Protein AF-A0A7I7QYQ7-F1 (afdb_monomer_lite)

Sequence (93 aa):
MSAVAQRLGILGAAALVPLAFTVLVSPATGHAAECGAGTVFDAPSNSCVAAALPPPPPPPPPPPPPPWNGDPTPYFSIGVCAPIPFVALCTGI

Radius of gyration: 41.72 Å; chains: 1; bounding box: 74×40×114 Å

Structure (mmCIF, N/CA/C/O backbone):
data_AF-A0A7I7QYQ7-F1
#
_entry.id   AF-A0A7I7QYQ7-F1
#
loop_
_atom_site.group_PDB
_atom_site.id
_atom_site.type_symbol
_atom_site.label_atom_id
_atom_site.label_alt_id
_atom_site.label_comp_id
_atom_site.label_asym_id
_atom_site.label_entity_id
_atom_site.label_seq_id
_atom_site.pdbx_PDB_ins_code
_atom_site.Cartn_x
_atom_site.Cartn_y
_atom_site.Cartn_z
_atom_site.occupancy
_atom_site.B_iso_or_equiv
_atom_site.auth_seq_id
_atom_site.auth_comp_id
_atom_site.auth_asym_id
_atom_site.auth_atom_id
_atom_site.pdbx_PDB_model_num
ATOM 1 N N . MET A 1 1 ? 39.570 7.180 -44.932 1.00 61.22 1 MET A N 1
ATOM 2 C CA . MET A 1 1 ? 38.916 6.311 -43.923 1.00 61.22 1 MET A CA 1
ATOM 3 C C . MET A 1 1 ? 38.622 7.046 -42.608 1.00 61.22 1 MET A C 1
ATOM 5 O O . MET A 1 1 ? 37.567 6.815 -42.038 1.00 61.22 1 MET A O 1
ATOM 9 N N . SER A 1 2 ? 39.458 7.997 -42.167 1.00 74.81 2 SER A N 1
ATOM 10 C CA . SER A 1 2 ? 39.266 8.723 -40.893 1.00 74.81 2 SER A CA 1
ATOM 11 C C . SER A 1 2 ? 38.022 9.624 -40.817 1.00 74.81 2 SER A C 1
ATOM 13 O O . SER A 1 2 ? 37.371 9.675 -39.781 1.00 74.81 2 SER A O 1
ATOM 15 N N . ALA A 1 3 ? 37.625 10.287 -41.911 1.00 77.31 3 ALA A N 1
ATOM 16 C CA . ALA A 1 3 ? 36.457 11.179 -41.902 1.00 77.31 3 ALA A CA 1
ATOM 17 C C . ALA A 1 3 ? 35.119 10.438 -41.706 1.00 77.31 3 ALA A C 1
ATOM 19 O O . ALA A 1 3 ? 34.193 10.976 -41.106 1.00 77.31 3 ALA A O 1
ATOM 20 N N . VAL A 1 4 ? 35.019 9.196 -42.192 1.00 82.62 4 VAL A N 1
ATOM 21 C CA . VAL A 1 4 ? 33.821 8.360 -42.025 1.00 82.62 4 VAL A CA 1
ATOM 22 C C . VAL A 1 4 ? 33.723 7.860 -40.583 1.00 82.62 4 VAL A C 1
ATOM 24 O O . VAL A 1 4 ? 32.661 7.972 -39.980 1.00 82.62 4 VAL A O 1
ATOM 27 N N . ALA A 1 5 ? 34.839 7.415 -39.995 1.00 82.69 5 ALA A N 1
ATOM 28 C CA . ALA A 1 5 ? 34.899 7.016 -38.588 1.00 82.69 5 ALA A CA 1
ATOM 29 C C . ALA A 1 5 ? 34.547 8.177 -37.639 1.00 82.69 5 ALA A C 1
ATOM 31 O O . ALA A 1 5 ? 33.788 7.997 -36.691 1.00 82.69 5 ALA A O 1
ATOM 32 N N . GLN A 1 6 ? 35.025 9.389 -37.937 1.00 84.62 6 GLN A N 1
ATOM 33 C CA . GLN A 1 6 ? 34.740 10.576 -37.130 1.00 84.62 6 GLN A CA 1
ATOM 34 C C . GLN A 1 6 ? 33.263 10.990 -37.200 1.00 84.62 6 GLN A C 1
ATOM 36 O O . GLN A 1 6 ? 32.662 11.319 -36.181 1.00 84.62 6 GLN A O 1
ATOM 41 N N . ARG A 1 7 ? 32.646 10.916 -38.386 1.00 84.25 7 ARG A N 1
ATOM 42 C CA . ARG A 1 7 ? 31.207 11.181 -38.551 1.00 84.25 7 ARG A CA 1
ATOM 43 C C . ARG A 1 7 ? 30.348 10.138 -37.839 1.00 84.25 7 ARG A C 1
ATOM 45 O O . ARG A 1 7 ? 29.377 10.509 -37.189 1.00 84.25 7 ARG A O 1
ATOM 52 N N . LEU A 1 8 ? 30.727 8.862 -37.912 1.00 89.25 8 LEU A N 1
ATOM 53 C CA . LEU A 1 8 ? 30.043 7.786 -37.188 1.00 89.25 8 LEU A CA 1
ATOM 54 C C . LEU A 1 8 ? 30.143 7.966 -35.668 1.00 89.25 8 LEU A C 1
ATOM 56 O O . LEU A 1 8 ? 29.141 7.805 -34.978 1.00 89.25 8 LEU A O 1
ATOM 60 N N . GLY A 1 9 ? 31.309 8.367 -35.154 1.00 85.88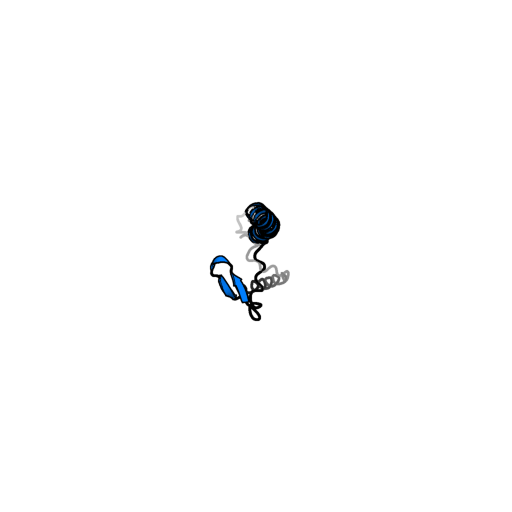 9 GLY A N 1
ATOM 61 C CA . GLY A 1 9 ? 31.487 8.661 -33.730 1.00 85.88 9 GLY A CA 1
ATOM 62 C C . GLY A 1 9 ? 30.596 9.807 -33.243 1.00 85.88 9 GLY A C 1
ATOM 63 O O . GLY A 1 9 ? 29.945 9.678 -32.209 1.00 85.88 9 GLY A O 1
ATOM 64 N N . ILE A 1 10 ? 30.504 10.897 -34.013 1.00 88.69 10 ILE A N 1
ATOM 65 C CA . ILE A 1 10 ? 29.651 12.050 -33.675 1.00 88.69 10 ILE A CA 1
ATOM 66 C C . ILE A 1 10 ? 28.169 11.657 -33.671 1.00 88.69 10 ILE A C 1
ATOM 68 O O . ILE A 1 10 ? 27.453 11.997 -32.732 1.00 88.69 10 ILE A O 1
ATOM 72 N N . LEU A 1 11 ? 27.710 10.915 -34.684 1.00 89.88 11 LEU A N 1
ATOM 73 C CA . LEU A 1 11 ? 26.318 10.458 -34.759 1.00 89.88 11 LEU A CA 1
ATOM 74 C C . LEU A 1 11 ? 25.972 9.482 -33.628 1.00 89.88 11 LEU A C 1
ATOM 76 O O . LEU A 1 11 ? 24.904 9.593 -33.029 1.00 89.88 11 LEU A O 1
ATOM 80 N N . GLY A 1 12 ? 26.886 8.568 -33.294 1.00 89.50 12 GLY A N 1
ATOM 81 C CA . GLY A 1 12 ? 26.712 7.643 -32.176 1.00 89.50 12 GLY A CA 1
ATOM 82 C C . GLY A 1 12 ? 26.623 8.367 -30.832 1.00 89.50 12 GLY A C 1
ATOM 83 O O . GLY A 1 12 ? 25.706 8.114 -30.053 1.00 89.50 12 GLY A O 1
ATOM 84 N N . ALA A 1 13 ? 27.524 9.319 -30.578 1.00 85.56 13 ALA A N 1
ATOM 85 C CA . ALA A 1 13 ? 27.505 10.115 -29.354 1.00 85.56 13 ALA A CA 1
ATOM 86 C C . ALA A 1 13 ? 26.230 10.968 -29.243 1.00 85.56 13 ALA A C 1
ATOM 88 O O . ALA A 1 13 ? 25.598 10.987 -28.189 1.00 85.56 13 ALA A O 1
ATOM 89 N N . ALA A 1 14 ? 25.810 11.613 -30.334 1.00 86.88 14 ALA A N 1
ATOM 90 C CA . ALA A 1 14 ? 24.597 12.428 -30.363 1.00 86.88 14 ALA A CA 1
ATOM 91 C C . ALA A 1 14 ? 23.323 11.624 -30.048 1.00 86.88 14 ALA A C 1
ATOM 93 O O . ALA A 1 14 ? 22.379 12.184 -29.500 1.00 86.88 14 ALA A O 1
ATOM 94 N N . ALA A 1 15 ? 23.299 10.323 -30.353 1.00 87.19 15 ALA A N 1
ATOM 95 C CA . ALA A 1 15 ? 22.183 9.445 -30.012 1.00 87.19 15 ALA A CA 1
ATOM 96 C C . ALA A 1 15 ? 22.257 8.915 -28.570 1.00 87.19 15 ALA A C 1
ATOM 98 O O . ALA A 1 15 ? 21.241 8.854 -27.880 1.00 87.19 15 ALA A O 1
ATOM 99 N N . LEU A 1 16 ? 23.448 8.535 -28.099 1.00 87.31 16 LEU A N 1
ATOM 100 C CA . LEU A 1 16 ? 23.613 7.866 -26.804 1.00 87.31 16 LEU A CA 1
ATOM 101 C C . LEU A 1 16 ? 23.622 8.827 -25.613 1.00 87.31 16 LEU A C 1
ATOM 103 O O . LEU A 1 16 ? 23.102 8.482 -24.556 1.00 87.31 16 LEU A O 1
ATOM 107 N N . VAL A 1 17 ? 24.174 10.032 -25.768 1.00 89.31 17 VAL A N 1
ATOM 108 C CA . VAL A 1 17 ? 24.225 11.044 -24.699 1.00 89.31 17 VAL A CA 1
ATOM 109 C C . VAL A 1 17 ? 22.833 11.437 -24.179 1.00 89.31 17 VAL A C 1
ATOM 111 O O . VAL A 1 17 ? 22.634 11.375 -22.965 1.00 89.31 17 VAL A O 1
ATOM 114 N N . PRO A 1 18 ? 21.845 11.802 -25.023 1.00 83.19 18 PRO A N 1
ATOM 115 C CA . PRO A 1 18 ? 20.510 12.133 -24.528 1.00 83.19 18 PRO A CA 1
ATOM 116 C C . PRO A 1 18 ? 19.811 10.924 -23.897 1.00 83.19 18 PRO A C 1
ATOM 118 O O . PRO A 1 18 ? 19.105 11.091 -22.910 1.00 83.19 18 PRO A O 1
ATOM 121 N N . LEU A 1 19 ? 20.054 9.711 -24.403 1.00 84.50 19 LEU A N 1
ATOM 122 C CA . LEU A 1 19 ? 19.510 8.467 -23.849 1.00 84.50 19 LEU A CA 1
ATOM 123 C C . LEU A 1 19 ? 20.092 8.144 -22.463 1.00 84.50 19 LEU A C 1
ATOM 125 O O . LEU A 1 19 ? 19.374 7.744 -21.554 1.00 84.50 19 LEU A O 1
ATOM 129 N N . ALA A 1 20 ? 21.392 8.358 -22.270 1.00 84.81 20 ALA A N 1
ATOM 130 C CA . ALA A 1 20 ? 22.025 8.210 -20.963 1.00 84.81 20 ALA A CA 1
ATOM 131 C C . ALA A 1 20 ? 21.515 9.266 -19.972 1.00 84.81 20 ALA A C 1
ATOM 133 O O . ALA A 1 20 ? 21.275 8.959 -18.805 1.00 84.81 20 ALA A O 1
ATOM 134 N N . PHE A 1 21 ? 21.304 10.499 -20.442 1.00 84.62 21 PHE A N 1
ATOM 135 C CA . PHE A 1 21 ? 20.740 11.561 -19.618 1.00 84.62 21 PHE A CA 1
ATOM 136 C C . PHE A 1 21 ? 19.315 11.226 -19.174 1.00 84.62 21 PHE A C 1
ATOM 138 O O . PHE A 1 21 ? 19.027 11.317 -17.984 1.00 84.62 21 PHE A O 1
ATOM 145 N N . THR A 1 22 ? 18.441 10.764 -20.076 1.00 83.81 22 THR A N 1
ATOM 146 C CA . THR A 1 22 ? 17.077 10.367 -19.694 1.00 83.81 22 THR A CA 1
ATOM 147 C C . THR A 1 22 ? 17.077 9.221 -18.691 1.00 83.81 22 THR A C 1
ATOM 149 O O . THR A 1 22 ? 16.290 9.271 -17.754 1.00 83.81 22 THR A O 1
ATOM 152 N N . VAL A 1 23 ? 17.976 8.240 -18.807 1.00 83.19 23 VAL A N 1
ATOM 153 C CA . VAL A 1 23 ? 18.123 7.171 -17.800 1.00 83.19 23 VAL A CA 1
ATOM 154 C C . VAL A 1 23 ? 18.526 7.725 -16.427 1.00 83.19 23 VAL A C 1
ATOM 156 O O . VAL A 1 23 ? 18.040 7.234 -15.415 1.00 83.19 23 VAL A O 1
ATOM 159 N N . LEU A 1 24 ? 19.376 8.756 -16.377 1.00 82.38 24 LEU A N 1
ATOM 160 C CA . LEU A 1 24 ? 19.826 9.372 -15.123 1.00 82.38 24 LEU A CA 1
ATOM 161 C C . LEU A 1 24 ? 18.756 10.234 -14.439 1.00 82.38 24 LEU A C 1
ATOM 163 O O . LEU A 1 24 ? 18.694 10.243 -13.213 1.00 82.38 24 LEU A O 1
ATOM 167 N N . VAL A 1 25 ? 17.952 10.985 -15.202 1.00 83.19 25 VAL A N 1
ATOM 168 C CA . VAL A 1 25 ? 16.936 11.894 -14.628 1.00 83.19 25 VAL A CA 1
ATOM 169 C C . VAL A 1 25 ? 15.537 11.293 -14.528 1.00 83.19 25 VAL A C 1
ATOM 171 O O . VAL A 1 25 ? 14.693 11.852 -13.827 1.00 83.19 25 VAL A O 1
ATOM 174 N N . SER A 1 26 ? 15.259 10.179 -15.207 1.00 73.00 26 SER A N 1
ATOM 175 C CA . SER A 1 26 ? 13.955 9.530 -15.079 1.00 73.00 26 SER A CA 1
ATOM 176 C C . SER A 1 26 ? 13.846 8.877 -13.703 1.00 73.00 26 SER A C 1
ATOM 178 O O . SER A 1 26 ? 14.761 8.150 -13.307 1.00 73.00 26 SER A O 1
ATOM 180 N N . PRO A 1 27 ? 12.732 9.069 -12.971 1.00 62.78 27 PRO A N 1
ATOM 181 C CA . PRO A 1 27 ? 12.449 8.215 -11.833 1.00 62.78 27 PRO A CA 1
ATOM 182 C C . PRO A 1 27 ? 12.451 6.776 -12.343 1.00 62.78 27 PRO A C 1
ATOM 184 O O . PRO A 1 27 ? 11.853 6.485 -13.380 1.00 62.78 27 PRO A O 1
ATOM 187 N N . ALA A 1 28 ? 13.140 5.882 -11.637 1.00 59.69 28 ALA A N 1
ATOM 188 C CA . ALA A 1 28 ? 13.067 4.462 -11.919 1.00 59.69 28 ALA A CA 1
ATOM 189 C C . ALA A 1 28 ? 11.641 3.994 -11.598 1.00 59.69 28 ALA A C 1
ATOM 191 O O . ALA A 1 28 ? 11.369 3.472 -10.520 1.00 59.69 28 ALA A O 1
ATOM 192 N N . THR A 1 29 ? 10.703 4.198 -12.522 1.00 57.19 29 THR A N 1
ATOM 193 C CA . THR A 1 29 ? 9.416 3.512 -12.517 1.00 57.19 29 THR A CA 1
ATOM 194 C C . THR A 1 29 ? 9.702 2.094 -12.974 1.00 57.19 29 THR A C 1
ATOM 196 O O . THR A 1 29 ? 9.410 1.697 -14.101 1.00 57.19 29 THR A O 1
ATOM 199 N N . GLY A 1 30 ? 10.370 1.337 -12.106 1.00 52.38 30 GLY A N 1
ATOM 200 C CA . GLY A 1 30 ? 10.312 -0.102 -12.192 1.00 52.38 30 GLY A CA 1
ATOM 201 C C . GLY A 1 30 ? 8.838 -0.457 -12.118 1.00 52.38 30 GLY A C 1
ATOM 202 O O . GLY A 1 30 ? 8.149 -0.041 -11.185 1.00 52.38 30 GLY A O 1
ATOM 203 N N . HIS A 1 31 ? 8.349 -1.208 -13.098 1.00 50.34 31 HIS A N 1
ATOM 204 C CA . HIS A 1 31 ? 7.206 -2.070 -12.863 1.00 50.34 31 HIS A CA 1
ATOM 205 C C . HIS A 1 31 ? 7.655 -3.042 -11.767 1.00 50.34 31 HIS A C 1
ATOM 207 O O . HIS A 1 31 ? 8.108 -4.146 -12.060 1.00 50.34 31 HIS A O 1
ATOM 213 N N . ALA A 1 32 ? 7.641 -2.605 -10.502 1.00 54.47 32 ALA A N 1
ATOM 214 C CA . ALA A 1 32 ? 7.605 -3.528 -9.389 1.00 54.47 32 ALA A CA 1
ATOM 215 C C . ALA A 1 32 ? 6.455 -4.454 -9.762 1.00 54.47 32 ALA A C 1
ATOM 217 O O . ALA A 1 32 ? 5.357 -3.956 -10.028 1.00 54.47 32 ALA A O 1
ATOM 218 N N . ALA A 1 33 ? 6.742 -5.753 -9.914 1.00 57.69 33 ALA A N 1
ATOM 219 C CA . ALA A 1 33 ? 5.700 -6.763 -9.962 1.00 57.69 33 ALA A CA 1
ATOM 220 C C . ALA A 1 33 ? 4.724 -6.353 -8.869 1.00 57.69 33 ALA A C 1
ATOM 222 O O . ALA A 1 33 ? 5.146 -6.234 -7.718 1.00 57.69 33 ALA A O 1
ATOM 223 N N . GLU A 1 34 ? 3.532 -5.927 -9.285 1.00 70.50 34 GLU A N 1
ATOM 224 C CA . GLU A 1 34 ? 2.577 -5.253 -8.421 1.00 70.50 34 GLU A CA 1
ATOM 225 C C . GLU A 1 34 ? 2.528 -6.033 -7.116 1.00 70.50 34 GLU A C 1
ATOM 227 O O . GLU A 1 34 ? 2.270 -7.241 -7.118 1.00 70.50 34 GLU A O 1
ATOM 232 N N . CYS A 1 35 ? 2.965 -5.384 -6.030 1.00 79.75 35 CYS A N 1
ATOM 233 C CA . CYS A 1 35 ? 3.069 -6.062 -4.752 1.00 79.75 35 CYS A CA 1
ATOM 234 C C . CYS A 1 35 ? 1.700 -6.695 -4.484 1.00 79.75 35 CYS A C 1
ATOM 236 O O . CYS A 1 35 ? 0.666 -6.045 -4.664 1.00 79.75 35 CYS A O 1
ATOM 238 N N . GLY A 1 36 ? 1.696 -7.993 -4.165 1.00 80.75 36 GLY A N 1
ATOM 239 C CA . GLY A 1 36 ? 0.464 -8.763 -4.028 1.00 80.75 36 GLY A CA 1
ATOM 240 C C . GLY A 1 36 ? -0.518 -8.084 -3.070 1.00 80.75 36 GLY A C 1
ATOM 241 O O . GLY A 1 36 ? -0.123 -7.269 -2.232 1.00 80.75 36 GLY A O 1
ATOM 242 N N . ALA A 1 37 ? -1.806 -8.408 -3.186 1.00 82.69 37 ALA A N 1
ATOM 243 C CA . ALA A 1 37 ? -2.860 -7.766 -2.402 1.00 82.69 37 ALA A CA 1
ATOM 244 C C . ALA A 1 37 ? -2.480 -7.610 -0.912 1.00 82.69 37 ALA A C 1
ATOM 246 O O . ALA A 1 37 ? -2.148 -8.585 -0.240 1.00 82.69 37 ALA A O 1
ATOM 247 N N . GLY A 1 38 ? -2.523 -6.372 -0.406 1.00 80.75 38 GLY A N 1
ATOM 248 C CA . GLY A 1 38 ? -2.176 -6.050 0.984 1.00 80.75 38 GLY A CA 1
ATOM 249 C C . GLY A 1 38 ? -0.688 -5.803 1.258 1.00 80.75 38 GLY A C 1
ATOM 250 O O . GLY A 1 38 ? -0.303 -5.724 2.423 1.00 80.75 38 GLY A O 1
ATOM 251 N N . THR A 1 39 ? 0.149 -5.660 0.228 1.00 85.12 39 THR A N 1
ATOM 252 C CA . THR A 1 39 ? 1.576 -5.334 0.378 1.00 85.12 39 THR A CA 1
ATOM 253 C C . THR A 1 39 ? 1.966 -4.070 -0.395 1.00 85.12 39 THR A C 1
ATOM 255 O O . THR A 1 39 ? 1.335 -3.719 -1.390 1.00 85.12 39 THR A O 1
ATOM 258 N N . VAL A 1 40 ? 2.980 -3.349 0.088 1.00 86.12 40 VAL A N 1
ATOM 259 C CA . VAL A 1 40 ? 3.509 -2.106 -0.497 1.00 86.12 40 VAL A CA 1
ATOM 260 C C . VAL A 1 40 ? 5.004 -2.278 -0.746 1.00 86.12 40 VAL A C 1
ATOM 262 O O . VAL A 1 40 ? 5.694 -2.921 0.044 1.00 86.12 40 VAL A O 1
ATOM 265 N N . PHE A 1 41 ? 5.509 -1.723 -1.849 1.00 84.81 41 PHE A N 1
ATOM 266 C CA . PHE A 1 41 ? 6.936 -1.761 -2.156 1.00 84.81 41 PHE A CA 1
ATOM 267 C C . PHE A 1 41 ? 7.711 -0.814 -1.235 1.00 84.81 41 PHE A C 1
ATOM 269 O O . PHE A 1 41 ? 7.483 0.398 -1.247 1.00 84.81 41 PHE A O 1
ATOM 276 N N . ASP A 1 42 ? 8.643 -1.368 -0.465 1.00 85.00 42 ASP A N 1
ATOM 277 C CA . ASP A 1 42 ? 9.576 -0.619 0.367 1.00 85.00 42 ASP A CA 1
ATOM 278 C C . ASP A 1 42 ? 10.920 -0.486 -0.364 1.00 85.00 42 ASP A C 1
ATOM 280 O O . ASP A 1 42 ? 11.677 -1.447 -0.508 1.00 85.00 42 ASP A O 1
ATOM 284 N N . ALA A 1 43 ? 11.211 0.723 -0.853 1.00 83.94 43 ALA A N 1
ATOM 285 C CA . ALA A 1 43 ? 12.435 1.006 -1.602 1.00 83.94 43 ALA A CA 1
ATOM 286 C C . ALA A 1 43 ? 13.738 0.783 -0.797 1.00 83.94 43 ALA A C 1
ATOM 288 O O . ALA A 1 43 ? 14.689 0.263 -1.380 1.00 83.94 43 ALA A O 1
ATOM 289 N N . PRO A 1 44 ? 13.817 1.118 0.510 1.00 85.06 44 PRO A N 1
ATOM 290 C CA . PRO A 1 44 ? 14.999 0.840 1.330 1.00 85.06 44 PRO A CA 1
ATOM 291 C C . PRO A 1 44 ? 15.376 -0.644 1.417 1.00 85.06 44 PRO A C 1
ATOM 293 O O . PRO A 1 44 ? 16.559 -0.976 1.361 1.00 85.06 44 PRO A O 1
ATOM 296 N N . SER A 1 45 ? 14.393 -1.537 1.554 1.00 84.06 45 SER A N 1
ATOM 297 C CA . SER A 1 45 ? 14.615 -2.989 1.644 1.00 84.06 45 SER A CA 1
ATOM 298 C C . SER A 1 45 ? 14.518 -3.717 0.302 1.00 84.06 45 SER A C 1
ATOM 300 O O . SER A 1 45 ? 14.837 -4.904 0.230 1.00 84.06 45 SER A O 1
ATOM 302 N N . ASN A 1 46 ? 14.097 -3.020 -0.759 1.00 84.50 46 ASN A N 1
ATOM 303 C CA . ASN A 1 46 ? 13.841 -3.576 -2.086 1.00 84.50 46 ASN A CA 1
ATOM 304 C C . ASN A 1 46 ? 12.897 -4.796 -2.038 1.00 84.50 46 ASN A C 1
ATOM 306 O O . ASN A 1 46 ? 13.120 -5.803 -2.714 1.00 84.50 46 ASN A O 1
ATOM 310 N N . SER A 1 47 ? 11.868 -4.728 -1.186 1.00 84.50 47 SER A N 1
ATOM 311 C CA . SER A 1 47 ? 10.953 -5.841 -0.917 1.00 84.50 47 SER A CA 1
ATOM 312 C C . SER A 1 47 ? 9.500 -5.377 -0.759 1.00 84.50 47 SER A C 1
ATOM 314 O O . SER A 1 47 ? 9.234 -4.218 -0.442 1.00 84.50 47 SER A O 1
ATOM 316 N N . CYS A 1 48 ? 8.541 -6.277 -1.002 1.00 87.12 48 CYS A N 1
ATOM 317 C CA . CYS A 1 48 ? 7.130 -6.020 -0.709 1.00 87.12 48 CYS A CA 1
ATOM 318 C C . CYS A 1 48 ? 6.861 -6.314 0.770 1.00 87.12 48 CYS A C 1
ATOM 320 O O . CYS A 1 48 ? 6.979 -7.459 1.213 1.00 87.12 48 CYS A O 1
ATOM 322 N N . VAL A 1 49 ? 6.477 -5.288 1.523 1.00 88.12 49 VAL A N 1
ATOM 323 C CA . VAL A 1 49 ? 6.154 -5.382 2.953 1.00 88.12 49 VAL A CA 1
ATOM 324 C C . VAL A 1 49 ? 4.647 -5.293 3.170 1.00 88.12 49 VAL A C 1
ATOM 326 O O . VAL A 1 49 ? 3.925 -4.755 2.333 1.00 88.12 49 VAL A O 1
ATOM 329 N N . ALA A 1 50 ? 4.148 -5.821 4.288 1.00 88.62 50 ALA A N 1
ATOM 330 C CA . ALA A 1 50 ? 2.730 -5.724 4.628 1.00 88.62 50 ALA A CA 1
ATOM 331 C C . ALA A 1 50 ? 2.290 -4.255 4.748 1.00 88.62 50 ALA A C 1
ATOM 333 O O . ALA A 1 50 ? 2.956 -3.451 5.404 1.00 88.62 50 ALA A O 1
ATOM 334 N N . ALA A 1 51 ? 1.159 -3.912 4.130 1.00 85.19 51 ALA A N 1
ATOM 335 C CA . ALA A 1 51 ? 0.554 -2.598 4.288 1.00 85.19 51 ALA A CA 1
ATOM 336 C C . ALA A 1 51 ? 0.133 -2.389 5.751 1.00 85.19 51 ALA A C 1
ATOM 338 O O . ALA A 1 51 ? -0.382 -3.304 6.399 1.00 85.19 51 ALA A O 1
ATOM 339 N N . ALA A 1 52 ? 0.337 -1.179 6.274 1.00 81.38 52 ALA A N 1
ATOM 340 C CA . ALA A 1 52 ? -0.110 -0.844 7.619 1.00 81.38 52 ALA A CA 1
ATOM 341 C C . ALA A 1 52 ? -1.639 -0.978 7.718 1.00 81.38 52 ALA A C 1
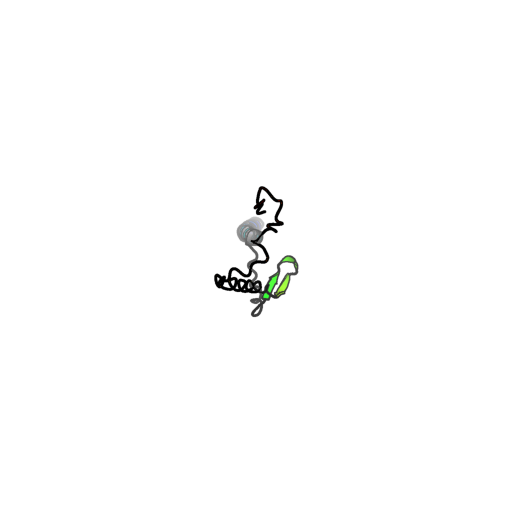ATOM 343 O O . ALA A 1 52 ? -2.375 -0.461 6.874 1.00 81.38 52 ALA A O 1
ATOM 344 N N . LEU A 1 53 ? -2.113 -1.670 8.758 1.00 78.81 53 LEU A N 1
ATOM 345 C CA . LEU A 1 53 ? -3.541 -1.754 9.047 1.00 78.81 53 LEU A CA 1
ATOM 346 C C . LEU A 1 53 ? -4.073 -0.370 9.453 1.00 78.81 53 LEU A C 1
ATOM 348 O O . LEU A 1 53 ? -3.371 0.368 10.153 1.00 78.81 53 LEU A O 1
ATOM 352 N N . PRO A 1 54 ? -5.310 -0.014 9.061 1.00 78.69 54 PRO A N 1
ATOM 353 C CA . PRO A 1 54 ? -5.953 1.178 9.588 1.00 78.69 54 PRO A CA 1
ATOM 354 C C . PRO A 1 54 ? -6.048 1.094 11.122 1.00 78.69 54 PRO A C 1
ATOM 356 O O . PRO A 1 54 ? -6.227 -0.002 11.667 1.00 78.69 54 PRO A O 1
ATOM 359 N N . PRO A 1 55 ? -5.916 2.231 11.831 1.00 81.50 55 PRO A N 1
ATOM 360 C CA . PRO A 1 55 ? -6.029 2.249 13.281 1.00 81.50 55 PRO A CA 1
ATOM 361 C C . PRO A 1 55 ? -7.407 1.723 13.716 1.00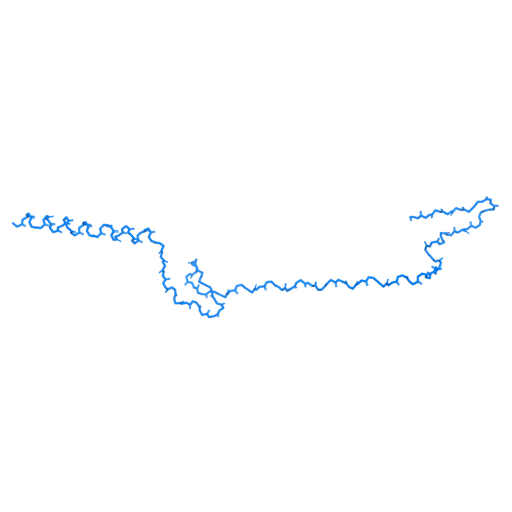 81.50 55 PRO A C 1
ATOM 363 O O . PRO A 1 55 ? -8.393 1.916 12.995 1.00 81.50 55 PRO A O 1
ATOM 366 N N . PRO A 1 56 ? -7.496 1.057 14.884 1.00 85.69 56 PRO A N 1
ATOM 367 C CA . PRO A 1 56 ? -8.771 0.583 15.399 1.00 85.69 56 PRO A CA 1
ATOM 368 C C . PRO A 1 56 ? -9.751 1.754 15.569 1.00 85.69 56 PRO A C 1
ATOM 370 O O . PRO A 1 56 ? -9.322 2.879 15.852 1.00 85.69 56 PRO A O 1
ATOM 373 N N . PRO A 1 57 ? -11.065 1.511 15.403 1.00 86.75 57 PRO A N 1
ATOM 374 C CA . PRO A 1 57 ? -12.065 2.543 15.624 1.00 86.75 57 PRO A CA 1
ATOM 375 C C . PRO A 1 57 ? -11.965 3.083 17.060 1.00 86.75 57 PRO A C 1
ATOM 377 O O . PRO A 1 57 ? -11.621 2.327 17.977 1.00 86.75 57 PRO A O 1
ATOM 380 N N . PRO A 1 58 ? -12.257 4.379 17.274 1.00 88.94 58 PRO A N 1
ATOM 381 C CA . PRO A 1 58 ? -12.255 4.953 18.610 1.00 88.94 58 PRO A CA 1
ATOM 382 C C . PRO A 1 58 ? -13.244 4.200 19.515 1.00 88.94 58 PRO A C 1
ATOM 384 O O . PRO A 1 58 ? -14.285 3.738 19.034 1.00 88.94 58 PRO A O 1
ATOM 387 N N . PRO A 1 59 ? -12.936 4.062 20.819 1.00 90.38 59 PRO A N 1
ATOM 388 C CA . PRO A 1 59 ? -13.844 3.422 21.757 1.00 90.38 59 PRO A CA 1
ATOM 389 C C . PRO A 1 59 ? -15.193 4.158 21.780 1.00 90.38 59 PRO A C 1
ATOM 391 O O . PRO A 1 59 ? -15.231 5.380 21.592 1.00 90.38 59 PRO A O 1
ATOM 394 N N . PRO A 1 60 ? -16.305 3.435 22.004 1.00 90.69 60 PRO A N 1
ATOM 395 C CA . PRO A 1 60 ? -17.612 4.059 22.110 1.00 90.69 60 PRO A CA 1
ATOM 396 C C . PRO A 1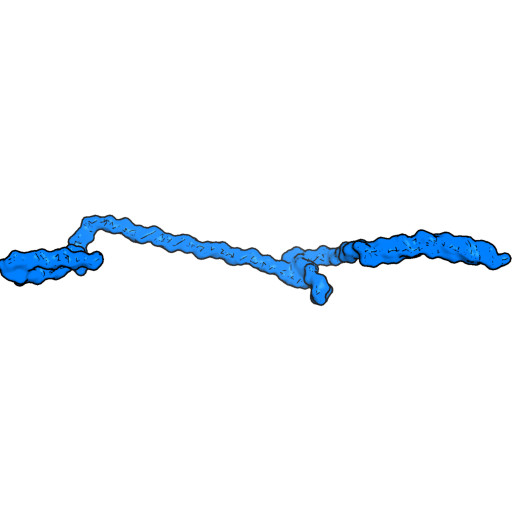 60 ? -17.616 5.095 23.244 1.00 90.69 60 PRO A C 1
ATOM 398 O O . PRO A 1 60 ? -16.952 4.889 24.267 1.00 90.69 60 PRO A O 1
ATOM 401 N N . PRO A 1 61 ? -18.352 6.209 23.083 1.00 90.38 61 PRO A N 1
ATOM 402 C CA . PRO A 1 61 ? -18.490 7.193 24.142 1.00 90.38 61 PRO A CA 1
ATOM 403 C C . PRO A 1 61 ? -19.084 6.536 25.399 1.00 90.38 61 PRO A C 1
ATOM 405 O O . PRO A 1 61 ? -19.931 5.642 25.280 1.00 90.38 61 PRO A O 1
ATOM 408 N N . PRO A 1 62 ? -18.651 6.954 26.602 1.00 90.19 62 PRO A N 1
ATOM 409 C CA . PRO A 1 62 ? -19.209 6.439 27.841 1.00 90.19 62 PRO A CA 1
ATOM 410 C C . PRO A 1 62 ? -20.726 6.689 27.900 1.00 90.19 62 PRO A C 1
ATOM 412 O O . PRO A 1 62 ? -21.206 7.686 27.349 1.00 90.19 62 PRO A O 1
ATOM 415 N N . PRO A 1 63 ? -21.489 5.798 28.562 1.00 89.00 63 PRO A N 1
ATOM 416 C CA . PRO A 1 63 ? -22.918 5.987 28.731 1.00 89.00 63 PRO A CA 1
ATOM 417 C C . PRO A 1 63 ? -23.202 7.337 29.403 1.00 89.00 63 PRO A C 1
ATOM 419 O O . PRO A 1 63 ? -22.452 7.735 30.303 1.00 89.00 63 PRO A O 1
ATOM 422 N N . PRO A 1 64 ? -24.277 8.039 29.004 1.00 87.31 64 PRO A N 1
ATOM 423 C CA . PRO A 1 64 ? -24.700 9.233 29.712 1.00 87.31 64 PRO A CA 1
ATOM 424 C C . PRO A 1 64 ? -24.962 8.895 31.189 1.00 87.31 64 PRO A C 1
ATOM 426 O O . PRO A 1 64 ? -25.458 7.802 31.489 1.00 87.31 64 PRO A O 1
ATOM 429 N N . PRO A 1 65 ? -24.622 9.808 32.115 1.00 84.19 65 PRO A N 1
ATOM 430 C CA . PRO A 1 65 ? -24.903 9.608 33.526 1.00 84.19 65 PRO A CA 1
ATOM 431 C C . PRO A 1 65 ? -26.407 9.373 33.737 1.00 84.19 65 PRO A C 1
ATOM 433 O O . PRO A 1 65 ? -27.228 9.934 33.002 1.00 84.19 65 PRO A O 1
ATOM 436 N N . PRO A 1 66 ? -26.781 8.535 34.720 1.00 83.31 66 PRO A N 1
ATOM 437 C CA . PRO A 1 66 ? -28.179 8.262 35.012 1.00 83.31 66 PRO A CA 1
ATOM 438 C C . PRO A 1 66 ? -28.931 9.571 35.308 1.00 83.31 66 PRO A C 1
ATOM 440 O O . PRO A 1 66 ? -28.366 10.461 35.952 1.00 83.31 66 PRO A O 1
ATOM 443 N N . PRO A 1 67 ? -30.197 9.703 34.861 1.00 78.06 67 PRO A N 1
ATOM 444 C CA . PRO A 1 67 ? -31.028 10.845 35.209 1.00 78.06 67 PRO A CA 1
ATOM 445 C C . PRO A 1 67 ? -31.077 10.996 36.729 1.00 78.06 67 PRO A C 1
ATOM 447 O O . PRO A 1 67 ? -31.445 10.060 37.440 1.00 78.06 67 PRO A O 1
ATOM 450 N N . TRP A 1 68 ? -30.690 12.168 37.232 1.00 71.81 68 TRP A N 1
ATOM 451 C CA . TRP A 1 68 ? -30.871 12.498 38.639 1.00 71.81 68 TRP A CA 1
ATOM 452 C C . TRP A 1 68 ? -32.369 12.442 38.945 1.00 71.81 68 TRP A C 1
ATOM 454 O O . TRP A 1 68 ? -33.136 13.270 38.460 1.00 71.81 68 TRP A O 1
ATOM 464 N N . ASN A 1 69 ? -32.795 11.445 39.723 1.00 68.31 69 ASN A N 1
ATOM 465 C CA . ASN A 1 69 ? -34.210 11.176 39.988 1.00 68.31 69 ASN A CA 1
ATOM 466 C C . ASN A 1 69 ? -34.842 12.170 40.983 1.00 68.31 69 ASN A C 1
ATOM 468 O O . ASN A 1 69 ? -35.851 11.852 41.602 1.00 68.31 69 ASN A O 1
ATOM 472 N N . GLY A 1 70 ? -34.242 13.352 41.172 1.00 58.47 70 GLY A N 1
ATOM 473 C CA . GLY A 1 70 ? -34.781 14.406 42.030 1.00 58.47 70 GLY A CA 1
ATOM 474 C C . GLY A 1 70 ? -35.067 13.964 43.465 1.00 58.47 70 GLY A C 1
ATOM 475 O O . GLY A 1 70 ? -35.872 14.607 44.126 1.00 58.47 70 GLY A O 1
ATOM 476 N N . ASP A 1 71 ? -34.455 12.874 43.936 1.00 49.62 71 ASP A N 1
ATOM 477 C CA . ASP A 1 71 ? -34.605 12.403 45.304 1.00 49.62 71 ASP A CA 1
ATOM 478 C C . ASP A 1 71 ? -33.600 13.162 46.180 1.00 49.62 71 ASP A C 1
ATOM 480 O O . ASP A 1 71 ? -32.387 12.984 46.018 1.00 49.62 71 ASP A O 1
ATOM 484 N N . PRO A 1 72 ? -34.060 14.045 47.081 1.00 58.06 72 PRO A N 1
ATOM 485 C CA . PRO A 1 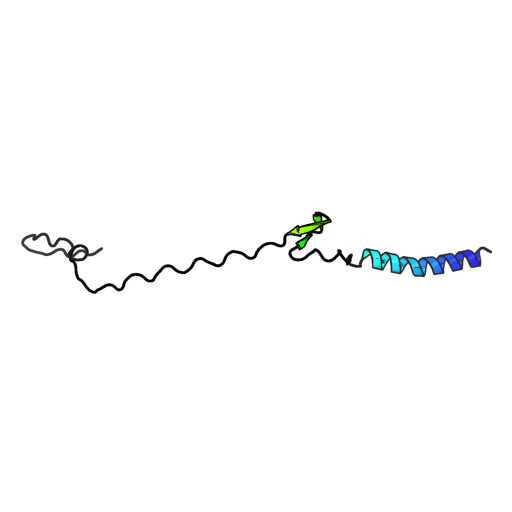72 ? -33.210 14.680 48.068 1.00 58.06 72 PRO A CA 1
ATOM 486 C C . PRO A 1 72 ? -32.906 13.670 49.180 1.00 58.06 72 PRO A C 1
ATOM 488 O O . PRO A 1 72 ? -33.267 13.894 50.335 1.00 58.06 72 PRO A O 1
ATOM 491 N N . THR A 1 73 ? -32.257 12.543 48.872 1.00 48.03 73 THR A N 1
ATOM 492 C CA . THR A 1 73 ? -31.705 11.710 49.941 1.00 48.03 73 THR A CA 1
ATOM 493 C C . THR A 1 73 ? -30.583 12.499 50.613 1.00 48.03 73 THR A C 1
ATOM 495 O O . THR A 1 73 ? -29.624 12.941 49.973 1.00 48.03 73 THR A O 1
ATOM 498 N N . PRO A 1 74 ? -30.694 12.763 51.917 1.00 50.84 74 PRO A N 1
ATOM 499 C CA . PRO A 1 74 ? -30.300 14.049 52.463 1.00 50.84 74 PRO A CA 1
ATOM 500 C C . PRO A 1 74 ? -28.902 13.985 53.081 1.00 50.84 74 PRO A C 1
ATOM 502 O O . PRO A 1 74 ? -28.690 14.481 54.181 1.00 50.84 74 PRO A O 1
ATOM 505 N N . TYR A 1 75 ? -27.942 13.334 52.417 1.00 52.16 75 TYR A N 1
ATOM 506 C CA . TYR A 1 75 ? -26.640 13.062 53.043 1.00 52.16 75 TYR A CA 1
ATOM 507 C C . TYR A 1 75 ? -25.458 13.869 52.501 1.00 52.16 75 TYR A C 1
ATOM 509 O O . TYR A 1 75 ? -24.364 13.762 53.046 1.00 52.16 75 TYR A O 1
ATOM 517 N N . PHE A 1 76 ? -25.656 14.712 51.481 1.00 48.03 76 PHE A N 1
ATOM 518 C CA . PHE A 1 76 ? -24.583 15.607 51.020 1.00 48.03 76 PHE A CA 1
ATOM 519 C C . PHE A 1 76 ? -24.978 17.081 50.829 1.00 48.03 76 PHE A C 1
ATOM 521 O O . PHE A 1 76 ? -24.102 17.926 50.696 1.00 48.03 76 PHE A O 1
ATOM 528 N N . SER A 1 77 ? -26.269 17.433 50.897 1.00 47.59 77 SER A N 1
ATOM 529 C CA . SER A 1 77 ? -26.713 18.845 50.877 1.00 47.59 77 SER A CA 1
ATOM 530 C C . SER A 1 77 ? -27.410 19.309 52.152 1.00 47.59 77 SER A C 1
ATOM 532 O O . SER A 1 77 ? -27.748 20.483 52.264 1.00 47.59 77 SER A O 1
ATOM 534 N N . ILE A 1 78 ? -27.561 18.433 53.147 1.00 47.72 78 ILE A N 1
ATOM 535 C CA . ILE A 1 78 ? -27.764 18.870 54.526 1.00 47.72 78 ILE A CA 1
ATOM 536 C C . ILE A 1 78 ? -26.394 18.785 55.184 1.00 47.72 78 ILE A C 1
ATOM 538 O O . ILE A 1 78 ? -26.073 17.822 55.879 1.00 47.72 78 ILE A O 1
ATOM 542 N N . GLY A 1 79 ? -25.547 19.779 54.899 1.00 45.97 79 GLY A N 1
ATOM 543 C CA . GLY A 1 79 ? -24.424 20.063 55.782 1.00 45.97 79 GLY A CA 1
ATOM 544 C C . GLY A 1 79 ? -24.985 20.079 57.196 1.00 45.97 79 GLY A C 1
ATOM 545 O O . GLY A 1 79 ? -26.022 20.696 57.425 1.00 45.97 79 GLY A O 1
ATOM 546 N N . VAL A 1 80 ? -24.389 19.282 58.081 1.00 53.12 80 VAL A N 1
ATOM 547 C CA . VAL A 1 80 ? -24.812 19.097 59.467 1.00 53.12 80 VAL A CA 1
ATOM 548 C C . VAL A 1 80 ? -25.256 20.438 60.050 1.00 53.12 80 VAL A C 1
ATOM 550 O O . VAL A 1 80 ? -24.442 21.263 60.457 1.00 53.12 80 VAL A O 1
ATOM 553 N N . CYS A 1 81 ? -26.571 20.645 60.114 1.00 53.62 81 CYS A N 1
ATOM 554 C CA . CYS A 1 81 ? -27.165 21.646 60.978 1.00 53.62 81 CYS A CA 1
ATOM 555 C C . CYS A 1 81 ? -27.074 21.072 62.389 1.00 53.62 81 CYS A C 1
ATOM 557 O O . CYS A 1 81 ? -28.074 20.658 62.971 1.00 53.62 81 CYS A O 1
ATOM 559 N N . ALA A 1 82 ? -25.856 20.966 62.920 1.00 53.53 82 ALA A N 1
ATOM 560 C CA . ALA A 1 82 ? -25.690 20.743 64.341 1.00 53.53 82 ALA A CA 1
ATOM 561 C C . ALA A 1 82 ? -26.331 21.954 65.031 1.00 53.53 82 ALA A C 1
ATOM 563 O O . ALA A 1 82 ? -25.940 23.089 64.740 1.00 53.53 82 ALA A O 1
ATOM 564 N N . PRO A 1 83 ? -27.340 21.750 65.892 1.00 53.34 83 PRO A N 1
ATOM 565 C CA . PRO A 1 83 ? -28.012 22.852 66.548 1.00 53.34 83 PRO A CA 1
ATOM 566 C C . PRO A 1 83 ? -27.039 23.482 67.545 1.00 53.34 83 PRO A C 1
ATOM 568 O O . PRO A 1 83 ? -26.827 22.974 68.643 1.00 53.34 83 PRO A O 1
ATOM 571 N N . ILE A 1 84 ? -26.439 24.601 67.153 1.00 57.91 84 ILE A N 1
ATOM 572 C CA . ILE A 1 84 ? -25.846 25.559 68.080 1.00 57.91 84 ILE A CA 1
ATOM 573 C C . ILE A 1 84 ? -26.969 26.558 68.384 1.00 57.91 84 ILE A C 1
ATOM 575 O O . ILE A 1 84 ? -27.603 27.035 67.442 1.00 57.91 84 ILE A O 1
ATOM 579 N N . PRO A 1 85 ? -27.258 26.869 69.658 1.00 52.97 85 PRO A N 1
ATOM 580 C CA . PRO A 1 85 ? -28.534 27.443 70.109 1.00 52.97 85 PRO A CA 1
ATOM 581 C C . PRO A 1 85 ? -28.980 28.793 69.508 1.00 52.97 85 PRO A C 1
ATOM 583 O O . PRO A 1 85 ? -30.034 29.289 69.898 1.00 52.97 85 PRO A O 1
ATOM 586 N N . PHE A 1 86 ? -28.236 29.399 68.573 1.00 49.88 86 PHE A N 1
ATOM 587 C CA . PHE A 1 86 ? -28.537 30.734 68.041 1.00 49.88 86 PHE A CA 1
ATOM 588 C C . PHE A 1 86 ? -28.345 30.914 66.518 1.00 49.88 86 PHE A C 1
ATOM 590 O O . PHE A 1 86 ? -28.786 31.933 65.997 1.00 49.88 86 PHE A O 1
ATOM 597 N N . VAL A 1 87 ? -27.714 29.982 65.782 1.00 48.00 87 VAL A N 1
ATOM 598 C CA . VAL A 1 87 ? -27.537 30.093 64.312 1.00 48.00 87 VAL A CA 1
ATOM 599 C C . VAL A 1 87 ? -27.273 28.734 63.655 1.00 48.00 87 VAL A C 1
ATOM 601 O O . VAL A 1 87 ? -26.491 27.936 64.169 1.00 48.00 87 VAL A O 1
ATOM 604 N N . ALA A 1 88 ? -27.883 28.502 62.487 1.00 54.03 88 ALA A N 1
ATOM 605 C CA . ALA A 1 88 ? -27.608 27.352 61.625 1.00 54.03 88 ALA A CA 1
ATOM 606 C C . ALA A 1 88 ? -26.526 27.717 60.595 1.00 54.03 88 ALA A C 1
ATOM 608 O O . ALA A 1 88 ? -26.725 28.602 59.762 1.00 54.03 88 ALA A O 1
ATOM 609 N N . LEU A 1 89 ? -25.369 27.054 60.661 1.00 51.53 89 LEU A N 1
ATOM 610 C CA . LEU A 1 89 ? -24.283 27.231 59.696 1.00 51.53 89 LEU A CA 1
ATOM 611 C C . LEU A 1 89 ? -24.509 26.311 58.493 1.00 51.53 89 LEU A C 1
ATOM 613 O O . LEU A 1 89 ? -24.151 25.138 58.518 1.00 51.53 89 LEU A O 1
ATOM 617 N N . CYS A 1 90 ? -25.083 26.865 57.427 1.00 55.44 90 CYS A N 1
ATOM 618 C CA . CYS A 1 90 ? -25.173 26.203 56.128 1.00 55.44 90 CYS A CA 1
ATOM 619 C C . CYS A 1 90 ? -23.955 26.584 55.279 1.00 55.44 90 CYS A C 1
ATOM 621 O O . CYS A 1 90 ? -24.037 27.478 54.438 1.00 55.44 90 CYS A O 1
ATOM 623 N N . THR A 1 91 ? -22.810 25.945 55.501 1.00 55.72 91 THR A N 1
ATOM 624 C CA . THR A 1 91 ? -21.684 26.051 54.563 1.00 55.72 91 THR A CA 1
ATOM 625 C C . THR A 1 91 ? -21.748 24.883 53.587 1.00 55.72 91 THR A C 1
ATOM 627 O O . THR A 1 91 ? -21.485 23.744 53.971 1.00 55.72 91 THR A O 1
ATOM 630 N N . GLY A 1 92 ? -22.133 25.164 52.342 1.00 47.66 92 GLY A N 1
ATOM 631 C CA . GLY A 1 92 ? -21.928 24.251 51.218 1.00 47.66 92 GLY A CA 1
ATOM 632 C C . GLY A 1 92 ? -20.502 24.404 50.698 1.00 47.66 92 GLY A C 1
ATOM 633 O O . GLY A 1 92 ? -20.004 25.529 50.633 1.00 47.66 92 GLY A O 1
ATOM 634 N N . ILE A 1 93 ? -19.849 23.286 50.382 1.00 48.44 93 ILE A N 1
ATOM 635 C CA . ILE A 1 93 ? -18.659 23.311 49.522 1.00 48.44 93 ILE A CA 1
ATOM 636 C C . ILE A 1 93 ? -19.073 23.534 48.069 1.00 48.44 93 ILE A C 1
ATOM 638 O O . ILE A 1 93 ? -20.146 23.014 47.685 1.00 48.44 93 ILE A O 1
#

Organism: NCBI:txid1286180

pLDDT: mean 73.31, std 15.42, range [45.97, 90.69]

Secondary structure (DSSP, 8-state):
-HHHHHHHHHHHHHHHHHHHHHHHHS----------TTEEEETTTTEEEEPPPPPPPPPPPPPPPPP------SSSSS-----BTTB------
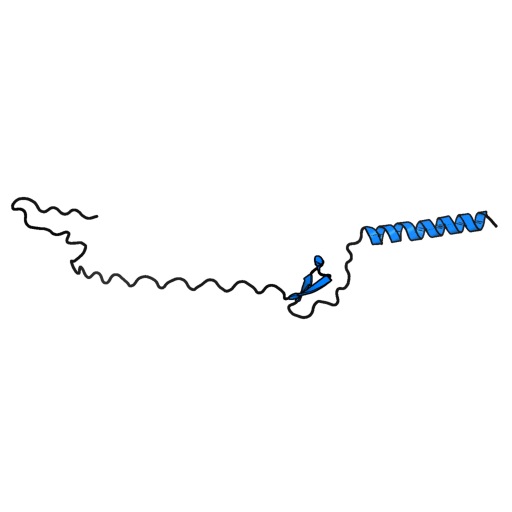
Foldseek 3Di:
DVVVVVVVVVVVCVVVVVVVVCVVPPDPPPVPVPQPPQWDQDPVVRDTHGHDDDDDDDDDDDDDDPPPPPDCPPDQQPPPQPCPPPDGDRDHD